Protein AF-A0A2E3QTE2-F1 (afdb_monomer_lite)

Radius of gyration: 12.99 Å; chains: 1; bounding box: 30×26×31 Å

Structure (mmCIF, N/CA/C/O backbone):
data_AF-A0A2E3QTE2-F1
#
_entry.id   AF-A0A2E3QTE2-F1
#
loop_
_atom_site.group_PDB
_atom_site.id
_atom_site.type_symbol
_atom_site.label_atom_id
_atom_site.label_alt_id
_atom_site.label_comp_id
_atom_site.label_asym_id
_atom_site.label_entity_id
_atom_site.label_seq_id
_atom_site.pdbx_PDB_ins_code
_atom_site.Cartn_x
_atom_site.Cartn_y
_atom_site.Cartn_z
_atom_site.occupancy
_atom_site.B_iso_or_equiv
_atom_site.auth_seq_id
_atom_site.auth_comp_id
_atom_site.auth_asym_id
_atom_site.auth_atom_id
_atom_site.pdbx_PDB_model_num
ATOM 1 N N . MET A 1 1 ? -18.563 -13.369 -15.578 1.00 33.16 1 MET A N 1
ATOM 2 C CA . MET A 1 1 ? -17.411 -12.775 -16.282 1.00 33.16 1 MET A CA 1
ATOM 3 C C . MET A 1 1 ? -17.203 -11.426 -15.621 1.00 33.16 1 MET A C 1
ATOM 5 O O . MET A 1 1 ? -18.048 -10.566 -15.805 1.00 33.16 1 MET A O 1
ATOM 9 N N . PHE A 1 2 ? -16.237 -11.312 -14.707 1.00 25.88 2 PHE A N 1
ATOM 10 C CA . PHE A 1 2 ? -15.965 -10.041 -14.032 1.00 25.88 2 PHE A CA 1
ATOM 11 C C . PHE A 1 2 ? -14.922 -9.296 -14.861 1.00 25.88 2 PHE A C 1
ATOM 13 O O . PHE A 1 2 ? -13.769 -9.714 -14.934 1.00 25.88 2 PHE A O 1
ATOM 20 N N . ASP A 1 3 ? -15.392 -8.260 -15.549 1.00 31.06 3 ASP A N 1
ATOM 21 C CA . ASP A 1 3 ? -14.576 -7.255 -16.221 1.00 31.06 3 ASP A CA 1
ATOM 22 C C . ASP A 1 3 ? -13.869 -6.447 -15.121 1.00 31.06 3 ASP A C 1
ATOM 24 O O . ASP A 1 3 ? -14.491 -5.640 -14.432 1.00 31.06 3 ASP A O 1
ATOM 28 N N . LEU A 1 4 ? -12.583 -6.721 -14.893 1.00 36.16 4 LEU A N 1
ATOM 29 C CA . LEU A 1 4 ? -11.707 -5.877 -14.077 1.00 36.16 4 LEU A CA 1
ATOM 30 C C . LEU A 1 4 ? -11.262 -4.700 -14.951 1.00 36.16 4 LEU A C 1
ATOM 32 O O . LEU A 1 4 ? -10.126 -4.639 -15.419 1.00 36.16 4 LEU A O 1
ATOM 36 N N . GLN A 1 5 ? -12.204 -3.808 -15.246 1.00 35.66 5 GLN A N 1
ATOM 37 C CA . GLN A 1 5 ? -11.897 -2.517 -15.841 1.00 35.66 5 GLN A CA 1
ATOM 38 C C . GLN A 1 5 ? -11.416 -1.557 -14.761 1.00 35.66 5 GLN A C 1
ATOM 40 O O . GLN A 1 5 ? -12.066 -1.387 -13.737 1.00 35.66 5 GLN A O 1
ATOM 45 N N . ALA A 1 6 ? -10.326 -0.880 -15.109 1.00 34.28 6 ALA A N 1
ATOM 46 C CA . ALA A 1 6 ? -9.801 0.337 -14.513 1.00 34.28 6 ALA A CA 1
ATOM 47 C C . ALA A 1 6 ? -9.044 0.201 -13.182 1.00 34.28 6 ALA A C 1
ATOM 49 O O . ALA A 1 6 ? -9.498 -0.344 -12.183 1.00 34.28 6 ALA A O 1
ATOM 50 N N . SER A 1 7 ? -7.837 0.762 -13.229 1.00 43.16 7 SER A N 1
ATOM 51 C CA . SER A 1 7 ? -6.913 1.051 -12.143 1.00 43.16 7 SER A CA 1
ATOM 52 C C . SER A 1 7 ? -7.510 2.019 -11.121 1.00 43.16 7 SER A C 1
ATOM 54 O O . SER A 1 7 ? -7.069 3.164 -11.018 1.00 43.16 7 SER A O 1
ATOM 56 N N . ASP A 1 8 ? -8.495 1.582 -10.350 1.00 45.91 8 ASP A N 1
ATOM 57 C CA . ASP A 1 8 ? -8.876 2.326 -9.163 1.00 45.91 8 ASP A CA 1
ATOM 58 C C . ASP A 1 8 ? -7.879 2.025 -8.046 1.00 45.91 8 ASP A C 1
ATOM 60 O O . ASP A 1 8 ? -7.576 0.878 -7.711 1.00 45.91 8 ASP A O 1
ATOM 64 N N . SER A 1 9 ? -7.316 3.103 -7.504 1.00 57.97 9 SER A N 1
ATOM 65 C CA . SER A 1 9 ? -6.623 3.112 -6.219 1.00 57.97 9 SER A CA 1
ATOM 66 C C . SER A 1 9 ? -7.373 2.206 -5.247 1.00 57.97 9 SER A C 1
ATOM 68 O O . SER A 1 9 ? -8.592 2.333 -5.144 1.00 57.97 9 SER A O 1
ATOM 70 N N . VAL A 1 10 ? -6.685 1.308 -4.535 1.00 68.94 10 VAL A N 1
ATOM 71 C CA . VAL A 1 10 ? -7.370 0.501 -3.518 1.00 68.94 10 VAL A CA 1
ATOM 72 C C . VAL A 1 10 ? -7.970 1.451 -2.486 1.00 68.94 10 VAL A C 1
ATOM 74 O O . VAL A 1 10 ? -7.245 2.067 -1.705 1.00 68.94 10 VAL A O 1
ATOM 77 N N . ASP A 1 11 ? -9.294 1.590 -2.528 1.00 73.56 11 ASP A N 1
ATOM 78 C CA . ASP A 1 11 ? -10.056 2.430 -1.614 1.00 73.56 11 ASP A CA 1
ATOM 79 C C . ASP A 1 11 ? -10.105 1.729 -0.262 1.00 73.56 11 ASP A C 1
ATOM 81 O O . ASP A 1 11 ? -10.915 0.827 -0.048 1.00 73.56 11 ASP A O 1
ATOM 85 N N . LEU A 1 12 ? -9.146 2.055 0.605 1.00 77.19 12 LEU A N 1
ATOM 86 C CA . LEU A 1 12 ? -9.074 1.529 1.962 1.00 77.19 12 LEU A CA 1
ATOM 87 C C . LEU A 1 12 ? -10.193 2.145 2.801 1.00 77.19 12 LEU A C 1
ATOM 89 O O . LEU A 1 12 ? -10.226 3.353 3.038 1.00 77.19 12 LEU A O 1
ATOM 93 N N . GLN A 1 13 ? -11.077 1.293 3.297 1.00 80.81 13 GLN A N 1
ATOM 94 C CA . GLN A 1 13 ? -12.196 1.658 4.142 1.00 80.81 13 GLN A CA 1
ATOM 95 C C . GLN A 1 13 ? -11.844 1.447 5.619 1.00 80.81 13 GLN A C 1
ATOM 97 O O . GLN A 1 13 ? -11.091 0.532 5.973 1.00 80.81 13 GLN A O 1
ATOM 102 N N . PRO A 1 14 ? -12.395 2.267 6.529 1.00 80.56 14 PRO A N 1
ATOM 103 C CA . PRO A 1 14 ? -12.272 2.014 7.957 1.00 80.56 14 PRO A CA 1
ATOM 104 C C . PRO A 1 14 ? -12.780 0.611 8.312 1.00 80.56 14 PRO A C 1
ATOM 106 O O . PRO A 1 14 ? -13.923 0.270 8.025 1.00 80.56 14 PRO A O 1
ATOM 109 N N . GLY A 1 15 ? -11.933 -0.183 8.968 1.00 83.69 15 GLY A N 1
ATOM 110 C CA . GLY A 1 15 ? -12.236 -1.574 9.322 1.00 83.69 15 GLY A CA 1
ATOM 111 C C . GLY A 1 15 ? -11.595 -2.615 8.403 1.00 83.69 15 GLY A C 1
ATOM 112 O O . GLY A 1 15 ? -11.546 -3.780 8.793 1.00 83.69 15 GLY A O 1
ATOM 113 N N . ASP A 1 16 ? -11.037 -2.210 7.258 1.00 86.38 16 ASP A N 1
ATOM 114 C CA . ASP A 1 16 ? -10.245 -3.109 6.422 1.00 86.38 16 ASP A CA 1
ATOM 115 C C . ASP A 1 16 ? -9.043 -3.674 7.180 1.00 86.38 16 ASP A C 1
ATOM 117 O O . ASP A 1 16 ? -8.319 -2.984 7.908 1.00 86.38 16 ASP A O 1
ATOM 121 N N . ARG A 1 17 ? -8.788 -4.953 6.938 1.00 87.50 17 ARG A N 1
ATOM 122 C CA . ARG A 1 17 ? -7.607 -5.667 7.387 1.00 87.50 17 ARG A CA 1
ATOM 123 C C . ARG A 1 17 ? -6.533 -5.558 6.320 1.00 87.50 17 ARG A C 1
ATOM 125 O O . ARG A 1 17 ? -6.752 -5.878 5.154 1.00 87.50 17 ARG A O 1
ATOM 132 N N . ILE A 1 18 ? -5.343 -5.160 6.749 1.00 86.62 18 ILE A N 1
ATOM 133 C CA . ILE A 1 18 ? -4.162 -5.125 5.893 1.00 86.62 18 ILE A CA 1
ATOM 134 C C . ILE A 1 18 ? -3.280 -6.312 6.256 1.00 86.62 18 ILE A C 1
ATOM 136 O O . ILE A 1 18 ? -2.795 -6.405 7.385 1.00 86.62 18 ILE A O 1
ATOM 140 N N . ASP A 1 19 ? -3.066 -7.206 5.296 1.00 89.12 19 ASP A N 1
ATOM 141 C CA . ASP A 1 19 ? -2.144 -8.327 5.442 1.00 89.12 19 ASP A CA 1
ATOM 142 C C . ASP A 1 19 ? -0.837 -8.048 4.697 1.00 89.12 19 ASP A C 1
ATOM 144 O O . ASP A 1 19 ? -0.791 -7.881 3.473 1.00 89.12 19 ASP A O 1
ATOM 148 N N . VAL A 1 20 ? 0.243 -7.973 5.470 1.00 87.38 20 VAL A N 1
ATOM 149 C CA . VAL A 1 20 ? 1.577 -7.626 4.990 1.00 87.38 20 VAL A CA 1
ATOM 150 C C . VAL A 1 20 ? 2.289 -8.909 4.578 1.00 87.38 20 VAL A C 1
ATOM 152 O O . VAL A 1 20 ? 2.764 -9.680 5.410 1.00 87.38 20 VAL A O 1
ATOM 155 N N . ARG A 1 21 ? 2.375 -9.142 3.266 1.00 85.50 21 ARG A N 1
ATOM 156 C CA . ARG A 1 21 ? 2.892 -10.404 2.707 1.00 85.50 21 ARG A CA 1
ATOM 157 C C . ARG A 1 21 ? 4.418 -10.478 2.650 1.00 85.50 21 ARG A C 1
ATOM 159 O O . ARG A 1 21 ? 4.970 -11.555 2.441 1.00 85.50 21 ARG A O 1
ATOM 166 N N . THR A 1 22 ? 5.106 -9.351 2.811 1.00 82.19 22 THR A N 1
ATOM 167 C CA . THR A 1 22 ? 6.570 -9.246 2.720 1.00 82.19 22 THR A CA 1
ATOM 168 C C . THR A 1 22 ? 7.110 -8.290 3.774 1.00 82.19 22 THR A C 1
ATOM 170 O O . THR A 1 22 ? 6.381 -7.431 4.257 1.00 82.19 22 THR A O 1
ATOM 173 N N . ALA A 1 23 ? 8.398 -8.384 4.109 1.00 84.25 23 ALA A N 1
ATOM 174 C CA . ALA A 1 23 ? 9.047 -7.349 4.911 1.00 84.25 23 ALA A CA 1
ATOM 175 C C . ALA A 1 23 ? 9.054 -6.020 4.145 1.00 84.25 23 ALA A C 1
ATOM 177 O O . ALA A 1 23 ? 9.300 -6.006 2.939 1.00 84.25 23 ALA A O 1
ATOM 178 N N . ILE A 1 24 ? 8.762 -4.927 4.846 1.00 85.44 24 ILE A N 1
ATOM 179 C CA . ILE A 1 24 ? 8.516 -3.623 4.238 1.00 85.44 24 ILE A CA 1
ATOM 180 C C . ILE A 1 24 ? 9.231 -2.529 5.014 1.00 85.44 24 ILE A C 1
ATOM 182 O O . ILE A 1 24 ? 9.238 -2.520 6.247 1.00 85.44 24 ILE A O 1
ATOM 186 N N . ARG A 1 25 ? 9.839 -1.604 4.275 1.00 89.31 25 ARG A N 1
ATOM 187 C CA . ARG A 1 25 ? 10.655 -0.510 4.792 1.00 89.31 25 ARG A CA 1
ATOM 188 C C . ARG A 1 25 ? 10.262 0.815 4.153 1.00 89.31 25 ARG A C 1
ATOM 190 O O . ARG A 1 25 ? 9.680 0.880 3.075 1.00 89.31 25 ARG A O 1
ATOM 197 N N . VAL A 1 26 ? 10.621 1.903 4.831 1.00 88.38 26 VAL A N 1
ATOM 198 C CA . VAL A 1 26 ? 10.525 3.247 4.251 1.00 88.38 26 VAL A CA 1
ATOM 199 C C . VAL A 1 26 ? 11.395 3.312 2.994 1.00 88.38 26 VAL A C 1
ATOM 201 O O . VAL A 1 26 ? 12.551 2.896 3.022 1.00 88.38 26 VAL A O 1
ATOM 204 N N . GLY A 1 27 ? 10.831 3.842 1.910 1.00 88.19 27 GLY A N 1
ATOM 205 C CA . GLY A 1 27 ? 11.439 3.884 0.582 1.00 88.19 27 GLY A CA 1
ATOM 206 C C . GLY A 1 27 ? 11.061 2.708 -0.320 1.00 88.19 27 GLY A C 1
ATOM 207 O O . GLY A 1 27 ? 11.271 2.802 -1.531 1.00 88.19 27 GLY A O 1
ATOM 208 N N . ASP A 1 28 ? 10.468 1.639 0.222 1.00 91.12 28 ASP A N 1
ATOM 209 C CA . ASP A 1 28 ? 9.977 0.542 -0.607 1.00 91.12 28 ASP A CA 1
ATOM 210 C C . ASP A 1 28 ? 8.788 1.002 -1.451 1.00 91.12 28 ASP A C 1
ATOM 212 O O . ASP A 1 28 ? 7.958 1.812 -1.027 1.00 91.12 28 ASP A O 1
ATOM 216 N N . VAL A 1 29 ? 8.713 0.456 -2.663 1.00 91.94 29 VAL A N 1
ATOM 217 C CA . VAL A 1 29 ? 7.537 0.573 -3.522 1.00 91.94 29 VAL A CA 1
ATOM 218 C C . VAL A 1 29 ? 6.675 -0.649 -3.274 1.00 91.94 29 VAL A C 1
ATOM 220 O O . VAL A 1 29 ? 7.181 -1.769 -3.300 1.00 91.94 29 VAL A O 1
ATOM 223 N N . VAL A 1 30 ? 5.391 -0.440 -3.026 1.00 90.88 30 VAL A N 1
ATOM 224 C CA . VAL A 1 30 ? 4.424 -1.477 -2.694 1.00 90.88 30 VAL A CA 1
ATOM 225 C C . VAL A 1 30 ? 3.222 -1.434 -3.624 1.00 90.88 30 VAL A C 1
ATOM 227 O O . VAL A 1 30 ? 2.916 -0.407 -4.224 1.00 90.88 30 VAL A O 1
ATOM 230 N N . SER A 1 31 ? 2.544 -2.568 -3.716 1.00 90.31 31 SER A N 1
ATOM 231 C CA . SER A 1 31 ? 1.221 -2.715 -4.317 1.00 90.31 31 SER A CA 1
ATOM 232 C C . SER A 1 31 ? 0.201 -2.967 -3.212 1.00 90.31 31 SER A C 1
ATOM 234 O O . SER A 1 31 ? 0.533 -3.534 -2.161 1.00 90.31 31 SER A O 1
ATOM 236 N N . LEU A 1 32 ? -1.024 -2.516 -3.462 1.00 87.88 32 LEU A N 1
ATOM 237 C CA . LEU A 1 32 ? -2.200 -2.835 -2.669 1.00 87.88 32 LEU A CA 1
ATOM 238 C C . LEU A 1 32 ? -3.154 -3.608 -3.569 1.00 87.88 32 LEU A C 1
ATOM 240 O O . LEU A 1 32 ? -3.484 -3.123 -4.646 1.00 87.88 32 LEU A O 1
ATOM 244 N N . ASP A 1 33 ? -3.615 -4.765 -3.104 1.00 86.19 33 ASP A N 1
ATOM 245 C CA . ASP A 1 33 ? -4.595 -5.583 -3.818 1.00 86.19 33 ASP A CA 1
ATOM 246 C C . ASP A 1 33 ? -5.722 -5.967 -2.861 1.00 86.19 33 ASP A C 1
ATOM 248 O O . ASP A 1 33 ? -5.480 -6.638 -1.852 1.00 86.19 33 ASP A O 1
ATOM 252 N N . ARG A 1 34 ? -6.960 -5.564 -3.161 1.00 85.88 34 ARG A N 1
ATOM 253 C CA . ARG A 1 34 ? -8.133 -6.032 -2.412 1.00 85.88 34 ARG A CA 1
ATOM 254 C C . ARG A 1 34 ? -8.471 -7.453 -2.853 1.00 85.88 34 ARG A C 1
ATOM 256 O O . ARG A 1 34 ? -8.759 -7.685 -4.024 1.00 85.88 34 ARG A O 1
ATOM 263 N N . ILE A 1 35 ? -8.421 -8.394 -1.915 1.00 84.75 35 ILE A N 1
ATOM 264 C CA . ILE A 1 35 ? -8.651 -9.823 -2.176 1.00 84.75 35 ILE A CA 1
ATOM 265 C C . ILE A 1 35 ? -10.027 -10.258 -1.679 1.00 84.75 35 ILE A C 1
ATOM 267 O O . ILE A 1 35 ? -10.689 -11.067 -2.323 1.00 84.75 35 ILE A O 1
ATOM 271 N N . GLU A 1 36 ? -10.472 -9.687 -0.562 1.00 86.19 36 GLU A N 1
ATOM 272 C CA . GLU A 1 36 ? -11.809 -9.894 -0.004 1.00 86.19 36 GLU A CA 1
ATOM 273 C C . GLU A 1 36 ? -12.448 -8.535 0.288 1.00 86.19 36 GLU A C 1
ATOM 275 O O . GLU A 1 36 ? -11.796 -7.493 0.193 1.00 86.19 36 GLU A O 1
ATOM 280 N N . SER A 1 37 ? -13.732 -8.526 0.647 1.00 84.94 37 SER A N 1
ATOM 281 C CA . SER A 1 37 ? -14.456 -7.287 0.953 1.00 84.94 37 SER A CA 1
ATOM 282 C C . SER A 1 37 ? -13.771 -6.441 2.026 1.00 84.94 37 SER A C 1
ATOM 284 O O . SER A 1 37 ? -13.827 -5.224 1.930 1.00 84.94 37 SER A O 1
ATOM 286 N N . ASP A 1 38 ? -13.094 -7.073 2.983 1.00 86.69 38 ASP A N 1
ATOM 287 C CA . ASP A 1 38 ? -12.422 -6.457 4.129 1.00 86.69 38 ASP A CA 1
ATOM 288 C C . ASP A 1 38 ? -10.918 -6.781 4.199 1.00 86.69 38 ASP A C 1
ATOM 290 O O . ASP A 1 38 ? -10.280 -6.467 5.200 1.00 86.69 38 ASP A O 1
ATOM 294 N N . LEU A 1 39 ? -10.330 -7.424 3.179 1.00 86.94 39 LEU A N 1
ATOM 295 C CA . LEU A 1 39 ? -8.921 -7.837 3.191 1.00 86.94 39 LEU A CA 1
ATOM 296 C C . LEU A 1 39 ? -8.141 -7.244 2.021 1.00 86.94 39 LEU A C 1
ATOM 298 O O . LEU A 1 39 ? -8.406 -7.541 0.852 1.00 86.94 39 LEU A O 1
ATOM 302 N N . VAL A 1 40 ? -7.099 -6.489 2.360 1.00 88.88 40 VAL A N 1
ATOM 303 C CA . VAL A 1 40 ? -6.147 -5.917 1.410 1.00 88.88 40 VAL A CA 1
ATOM 304 C C . VAL A 1 40 ? -4.759 -6.486 1.656 1.00 88.88 40 VAL A C 1
ATOM 306 O O . VAL A 1 40 ? -4.222 -6.435 2.763 1.00 88.88 40 VAL A O 1
ATOM 309 N N . HIS A 1 41 ? -4.152 -7.023 0.605 1.00 89.88 41 HIS A N 1
ATOM 310 C CA . HIS A 1 41 ? -2.758 -7.428 0.628 1.00 89.88 41 HIS A CA 1
ATOM 311 C C . HIS A 1 41 ? -1.855 -6.243 0.345 1.00 89.88 41 HIS A C 1
ATOM 313 O O . HIS A 1 41 ? -2.073 -5.493 -0.603 1.00 89.88 41 HIS A O 1
ATOM 319 N N . LEU A 1 42 ? -0.794 -6.142 1.136 1.00 88.50 42 LEU A N 1
ATOM 320 C CA . LEU A 1 42 ? 0.251 -5.151 0.961 1.00 88.50 42 LEU A CA 1
ATOM 321 C C . LEU A 1 42 ? 1.576 -5.878 0.714 1.00 88.50 42 LEU A C 1
ATOM 323 O O . LEU A 1 42 ? 2.013 -6.709 1.520 1.00 88.50 42 LEU A O 1
ATOM 327 N N . ARG A 1 43 ? 2.199 -5.606 -0.439 1.00 90.75 43 ARG A N 1
ATOM 328 C CA . ARG A 1 43 ? 3.390 -6.329 -0.913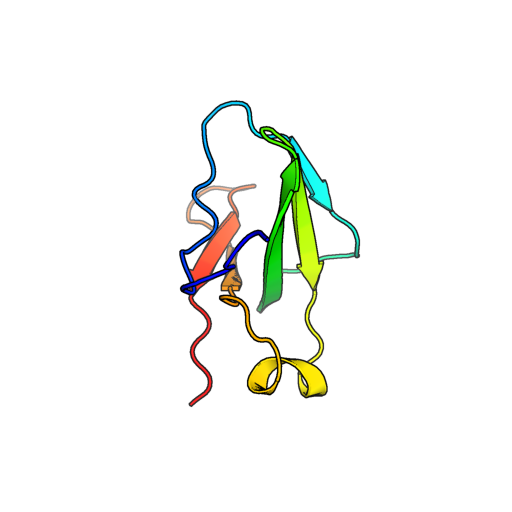 1.00 90.75 43 ARG A CA 1
ATOM 329 C C . ARG A 1 43 ? 4.431 -5.391 -1.500 1.00 90.75 43 ARG A C 1
ATOM 331 O O . ARG A 1 43 ? 4.095 -4.543 -2.320 1.00 90.75 43 ARG A O 1
ATOM 338 N N . ALA A 1 44 ? 5.697 -5.603 -1.151 1.00 91.44 44 ALA A N 1
ATOM 339 C CA . ALA A 1 44 ? 6.823 -4.934 -1.793 1.00 91.44 44 ALA A CA 1
ATOM 340 C C . ALA A 1 44 ? 6.976 -5.374 -3.257 1.00 91.44 44 ALA A C 1
ATOM 342 O O . ALA A 1 44 ? 6.952 -6.566 -3.566 1.00 91.44 44 ALA A O 1
ATOM 343 N N . VAL A 1 45 ? 7.152 -4.399 -4.149 1.00 89.75 45 VAL A N 1
ATOM 344 C CA . VAL A 1 45 ? 7.344 -4.596 -5.587 1.00 89.75 45 VAL A CA 1
ATOM 345 C C . VAL A 1 45 ? 8.810 -4.325 -5.953 1.00 89.75 45 VAL A C 1
ATOM 347 O O . VAL A 1 45 ? 9.289 -3.183 -5.830 1.00 89.75 45 VAL A O 1
ATOM 350 N N . PRO A 1 46 ? 9.538 -5.355 -6.421 1.00 89.25 46 PRO A N 1
ATOM 351 C CA . PRO A 1 46 ? 10.911 -5.216 -6.891 1.00 89.25 46 PRO A CA 1
ATOM 352 C C . PRO A 1 46 ? 11.007 -4.225 -8.060 1.00 89.25 46 PRO A C 1
ATOM 354 O O . PRO A 1 46 ? 10.076 -4.176 -8.867 1.00 89.25 46 PRO A O 1
ATOM 357 N N . PRO A 1 47 ? 12.103 -3.452 -8.189 1.00 88.88 47 PRO A N 1
ATOM 358 C CA . PRO A 1 47 ? 12.307 -2.491 -9.279 1.00 88.88 47 PRO A CA 1
ATOM 359 C C . PRO A 1 47 ? 11.978 -3.030 -10.674 1.00 88.88 47 PRO A C 1
ATOM 361 O O . PRO A 1 47 ? 11.291 -2.362 -11.442 1.00 88.88 47 PRO A O 1
ATOM 364 N N . GLU A 1 48 ? 12.401 -4.257 -10.962 1.00 88.62 48 GLU A N 1
ATOM 365 C CA . GLU A 1 48 ? 12.215 -4.954 -12.233 1.00 88.62 48 GLU A CA 1
ATOM 366 C C . GLU A 1 48 ? 10.745 -5.236 -12.587 1.00 88.62 48 GLU A C 1
ATOM 368 O O . GLU A 1 48 ? 10.425 -5.416 -13.757 1.00 88.62 48 GLU A O 1
ATOM 373 N N . GLN A 1 49 ? 9.842 -5.242 -11.601 1.00 85.69 49 GLN A N 1
ATOM 374 C CA . GLN A 1 49 ? 8.414 -5.516 -11.793 1.00 85.69 49 GLN A CA 1
ATOM 375 C C . GLN A 1 49 ? 7.553 -4.248 -11.808 1.00 85.69 49 GLN A C 1
ATOM 377 O O . GLN A 1 49 ? 6.375 -4.316 -12.159 1.00 85.69 49 GLN A O 1
ATOM 382 N N . ARG A 1 50 ? 8.110 -3.085 -11.441 1.00 86.88 50 ARG A N 1
ATOM 383 C CA . ARG A 1 50 ? 7.331 -1.848 -11.251 1.00 86.88 50 ARG A CA 1
ATOM 384 C C . ARG A 1 50 ? 6.685 -1.353 -12.540 1.00 86.88 50 ARG A C 1
ATOM 386 O O . ARG A 1 50 ? 5.539 -0.931 -12.515 1.00 86.88 50 ARG A O 1
ATOM 393 N N . SER A 1 51 ? 7.393 -1.441 -13.664 1.00 80.94 51 SER A N 1
ATOM 394 C CA . SER A 1 51 ? 6.887 -0.991 -14.970 1.00 80.94 51 SER A CA 1
ATOM 395 C C . SER A 1 51 ? 5.853 -1.938 -15.582 1.00 80.94 51 SER A C 1
ATOM 397 O O . SER A 1 51 ? 5.121 -1.550 -16.485 1.00 80.94 51 SER A O 1
ATOM 399 N N . THR A 1 52 ? 5.809 -3.185 -15.114 1.00 79.25 52 THR A N 1
ATOM 400 C CA . THR A 1 52 ? 4.912 -4.237 -15.617 1.00 79.25 52 THR A CA 1
ATOM 401 C C . THR A 1 52 ? 3.741 -4.512 -14.678 1.00 79.25 52 THR A C 1
ATOM 403 O O . THR A 1 52 ? 2.889 -5.343 -14.982 1.00 79.25 52 THR A O 1
ATOM 406 N N . CYS A 1 53 ? 3.711 -3.859 -13.515 1.00 73.25 53 CYS A N 1
ATOM 407 C CA . CYS A 1 53 ? 2.636 -4.006 -12.549 1.00 73.25 53 CYS A CA 1
ATOM 408 C C . CYS A 1 53 ? 1.399 -3.283 -13.094 1.00 73.25 53 CYS A C 1
ATOM 410 O O . CYS A 1 53 ? 1.404 -2.066 -13.232 1.00 73.25 53 CYS A O 1
ATOM 412 N N . GLY A 1 54 ? 0.343 -4.032 -13.419 1.00 73.94 54 GLY A N 1
ATOM 413 C CA . GLY A 1 54 ? -0.924 -3.478 -13.919 1.00 73.94 54 GLY A CA 1
ATOM 414 C C . GLY A 1 54 ? -1.789 -2.802 -12.847 1.00 73.94 54 GLY A C 1
ATOM 415 O O . GLY A 1 54 ? -2.944 -2.485 -13.113 1.00 73.94 54 GLY A O 1
ATOM 416 N N . VAL A 1 55 ? -1.250 -2.621 -11.640 1.00 78.62 55 VAL A N 1
ATOM 417 C CA . VAL A 1 55 ? -1.924 -2.028 -10.480 1.00 78.62 55 VAL A CA 1
ATOM 418 C C . VAL A 1 55 ? -1.200 -0.764 -10.039 1.00 78.62 55 VAL A C 1
ATOM 420 O O . VAL A 1 55 ? -0.005 -0.593 -10.292 1.00 78.62 55 VAL A O 1
ATOM 423 N N . SER A 1 56 ? -1.921 0.114 -9.344 1.00 84.19 56 SER A N 1
ATOM 424 C CA . SER A 1 56 ? -1.338 1.312 -8.748 1.00 84.19 56 SER A CA 1
ATOM 425 C C . SER A 1 56 ? -0.259 0.938 -7.735 1.00 84.19 56 SER A C 1
ATOM 427 O O . SER A 1 56 ? -0.460 0.109 -6.844 1.00 84.19 56 SER A O 1
ATOM 429 N N . LEU A 1 57 ? 0.902 1.569 -7.876 1.00 88.94 57 LEU A N 1
ATOM 430 C CA . LEU A 1 57 ? 2.034 1.398 -6.978 1.00 88.94 57 LEU A CA 1
ATOM 431 C C . LEU A 1 57 ? 2.140 2.591 -6.038 1.00 88.94 57 LEU A C 1
ATOM 433 O O . LEU A 1 57 ? 1.787 3.714 -6.395 1.00 88.94 57 LEU A O 1
ATOM 437 N N . TYR A 1 58 ? 2.689 2.359 -4.852 1.00 89.25 58 TYR A N 1
ATOM 438 C CA . TYR A 1 58 ? 2.858 3.383 -3.829 1.00 89.25 58 TYR A CA 1
ATOM 439 C C . TYR A 1 58 ? 4.257 3.310 -3.231 1.00 89.25 58 TYR A C 1
ATOM 441 O O . TYR A 1 58 ? 4.755 2.228 -2.953 1.00 89.25 58 TYR A O 1
ATOM 449 N N . VAL A 1 59 ? 4.901 4.448 -2.997 1.00 91.56 59 VAL A N 1
ATOM 450 C CA . VAL A 1 59 ? 6.128 4.529 -2.207 1.00 91.56 5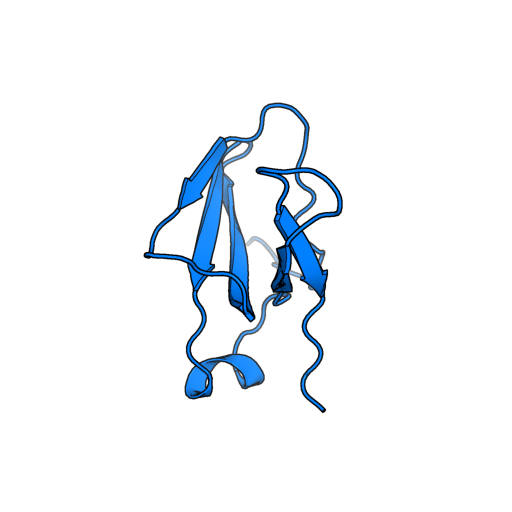9 VAL A CA 1
ATOM 451 C C . VAL A 1 59 ? 5.787 4.755 -0.740 1.00 91.56 59 VAL A C 1
ATOM 453 O O . VAL A 1 59 ? 4.962 5.604 -0.393 1.00 91.56 59 VAL A O 1
ATOM 456 N N . ILE A 1 60 ? 6.454 4.002 0.126 1.00 89.62 60 ILE A N 1
ATOM 457 C CA . ILE A 1 60 ? 6.318 4.124 1.571 1.00 89.62 60 ILE A CA 1
ATOM 458 C C . ILE A 1 60 ? 7.171 5.276 2.060 1.00 89.62 60 ILE A C 1
ATOM 460 O O . ILE A 1 60 ? 8.397 5.266 1.946 1.00 89.62 60 ILE A O 1
ATOM 464 N N . GLN A 1 61 ? 6.517 6.257 2.663 1.00 87.31 61 GLN A N 1
ATOM 465 C CA . GLN A 1 61 ? 7.156 7.409 3.274 1.00 87.31 61 GLN A CA 1
ATOM 466 C C . GLN A 1 61 ? 6.866 7.428 4.769 1.00 87.31 61 GLN A C 1
ATOM 468 O O . GLN A 1 61 ? 5.830 6.960 5.241 1.00 87.31 61 GLN A O 1
ATOM 473 N N . ARG A 1 62 ? 7.807 7.974 5.535 1.00 86.94 62 ARG A N 1
ATOM 474 C CA . ARG A 1 62 ? 7.565 8.253 6.947 1.00 86.94 62 ARG A CA 1
ATOM 475 C C . ARG A 1 62 ? 6.588 9.425 7.043 1.00 86.94 62 ARG A C 1
ATOM 477 O O . ARG A 1 62 ? 6.786 10.430 6.366 1.00 86.94 62 ARG A O 1
ATOM 484 N N . GLY A 1 63 ? 5.550 9.272 7.858 1.00 83.50 63 GLY A N 1
ATOM 485 C CA . GLY A 1 63 ? 4.617 10.351 8.158 1.00 83.50 63 GLY A CA 1
ATOM 486 C C . GLY A 1 63 ? 5.225 11.408 9.077 1.00 83.50 63 GLY A C 1
ATOM 487 O O . GLY A 1 63 ? 6.354 11.273 9.557 1.00 83.50 63 GLY A O 1
ATOM 488 N N . GLU A 1 64 ? 4.457 12.462 9.332 1.00 82.44 64 GLU A N 1
ATOM 489 C CA . GLU A 1 64 ? 4.863 13.568 10.204 1.00 82.44 64 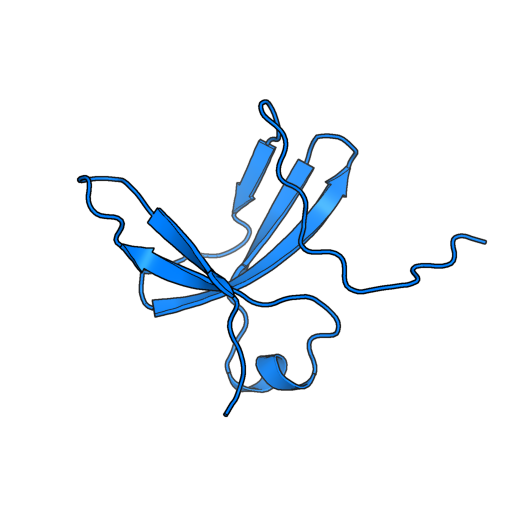GLU A CA 1
ATOM 490 C C . GLU A 1 64 ? 4.932 13.134 11.675 1.00 82.44 64 GLU A C 1
ATOM 492 O O . GLU A 1 64 ? 5.752 13.635 12.445 1.00 82.44 64 GLU A O 1
ATOM 497 N N . GLN A 1 65 ? 4.105 12.162 12.065 1.00 86.81 65 GLN A N 1
ATOM 498 C CA . GLN A 1 65 ? 4.051 11.644 13.428 1.00 86.81 65 GLN A CA 1
ATOM 499 C C . GLN A 1 65 ? 4.899 10.369 13.602 1.00 86.81 65 GLN A C 1
ATOM 501 O O . GLN A 1 65 ? 4.988 9.537 12.692 1.00 86.81 65 GLN A O 1
ATOM 506 N N . PRO A 1 66 ? 5.514 10.145 14.781 1.00 83.94 66 PRO A N 1
ATOM 507 C CA . PRO A 1 66 ? 6.176 8.880 15.086 1.00 83.94 66 PRO A CA 1
ATOM 508 C C . PRO A 1 66 ? 5.218 7.691 14.935 1.00 83.94 66 PRO A C 1
ATOM 510 O O . PRO A 1 66 ? 4.126 7.695 15.490 1.00 83.94 66 PRO A O 1
ATOM 513 N N . GLY A 1 67 ? 5.634 6.669 14.183 1.00 78.38 67 GLY A N 1
ATOM 514 C CA . GLY A 1 67 ? 4.810 5.488 13.898 1.00 78.38 67 GLY A CA 1
ATOM 515 C C . GLY A 1 67 ? 3.825 5.659 12.736 1.00 78.38 67 GLY A C 1
ATOM 516 O O . GLY A 1 67 ? 3.242 4.671 12.300 1.00 78.38 67 GLY A O 1
ATOM 517 N N . GLN A 1 68 ? 3.678 6.868 12.186 1.00 82.12 68 GLN A N 1
ATOM 518 C CA . GLN A 1 68 ? 2.869 7.104 10.995 1.00 82.12 68 GLN A CA 1
ATOM 519 C C . GLN A 1 68 ? 3.652 6.744 9.728 1.00 82.12 68 GLN A C 1
ATOM 521 O O . GLN A 1 68 ? 4.824 7.100 9.564 1.00 82.12 68 GLN A O 1
ATOM 526 N N . VAL A 1 69 ? 2.971 6.079 8.801 1.00 82.00 69 VAL A N 1
ATOM 527 C CA . VAL A 1 69 ? 3.458 5.775 7.455 1.00 82.00 69 VAL A CA 1
ATOM 528 C C . VAL A 1 69 ? 2.468 6.350 6.451 1.00 82.00 69 VAL A C 1
ATOM 530 O O . VAL A 1 69 ? 1.260 6.267 6.655 1.00 82.00 69 VAL A O 1
ATOM 533 N N . VAL A 1 70 ? 2.985 6.939 5.378 1.00 85.31 70 VAL A N 1
ATOM 534 C CA . VAL A 1 70 ? 2.198 7.505 4.281 1.00 85.31 70 VAL A CA 1
ATOM 535 C C . VAL A 1 70 ? 2.528 6.738 3.007 1.00 85.31 70 VAL A C 1
ATOM 537 O O . VAL A 1 70 ? 3.696 6.572 2.660 1.00 85.31 70 VAL A O 1
ATOM 540 N N . LEU A 1 71 ? 1.492 6.274 2.313 1.00 86.19 71 LEU A N 1
ATOM 541 C CA . LEU A 1 71 ? 1.605 5.670 0.991 1.00 86.19 71 LEU A CA 1
ATOM 542 C C . LEU A 1 71 ? 1.369 6.760 -0.050 1.00 86.19 71 LEU A C 1
ATOM 544 O O . LEU A 1 71 ? 0.274 7.310 -0.135 1.00 86.19 71 LEU A O 1
ATOM 548 N N . LYS A 1 72 ? 2.400 7.094 -0.825 1.00 86.69 72 LYS A N 1
ATOM 549 C CA . LYS A 1 72 ? 2.297 8.082 -1.905 1.00 86.69 72 LYS A CA 1
ATOM 550 C C . LYS A 1 72 ? 2.322 7.373 -3.247 1.00 86.69 72 LYS A C 1
ATOM 552 O O . LYS A 1 72 ? 3.168 6.514 -3.442 1.00 86.69 72 LYS A O 1
ATOM 557 N N . GLU A 1 73 ? 1.436 7.738 -4.166 1.00 86.25 73 GLU A N 1
ATOM 558 C CA . GLU A 1 73 ? 1.403 7.159 -5.515 1.00 86.25 73 GLU A CA 1
ATOM 559 C C . GLU A 1 73 ? 2.802 7.205 -6.163 1.00 86.25 73 GLU A C 1
ATOM 561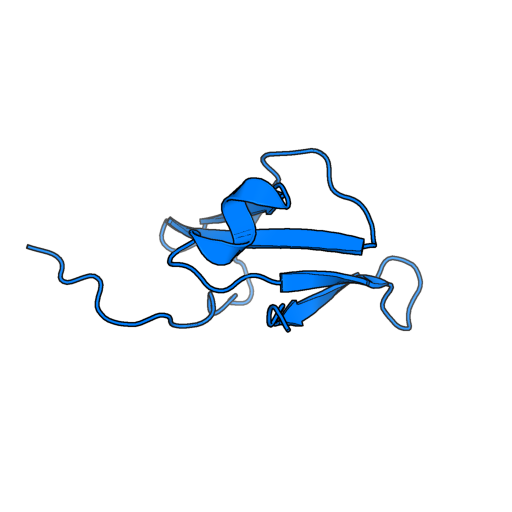 O O . GLU A 1 73 ? 3.454 8.254 -6.219 1.00 86.25 73 GLU A O 1
ATOM 566 N N . TYR A 1 74 ? 3.288 6.044 -6.599 1.00 84.62 74 TYR A N 1
ATOM 567 C CA . TYR A 1 74 ? 4.563 5.885 -7.282 1.00 84.62 74 TYR A CA 1
ATOM 568 C C . TYR A 1 74 ? 4.343 6.035 -8.784 1.00 84.62 74 TYR A C 1
ATOM 570 O O . TYR A 1 74 ? 3.711 5.193 -9.417 1.00 84.62 74 TYR A O 1
ATOM 578 N N . ARG A 1 75 ? 4.912 7.097 -9.357 1.00 78.69 75 ARG A N 1
ATOM 579 C CA . ARG A 1 75 ? 4.955 7.304 -10.805 1.00 78.69 75 ARG A CA 1
ATOM 580 C C . ARG A 1 75 ? 6.385 7.078 -11.288 1.00 78.69 75 ARG A C 1
ATOM 582 O O . ARG A 1 75 ? 7.268 7.821 -10.849 1.00 78.69 75 ARG A O 1
ATOM 589 N N . PRO A 1 76 ? 6.646 6.054 -12.120 1.00 69.25 76 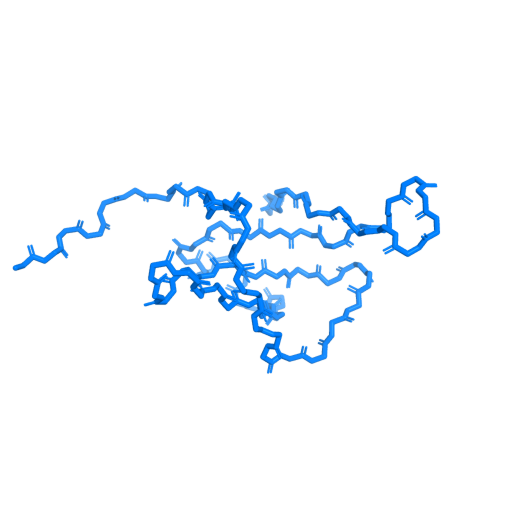PRO A N 1
ATOM 590 C CA . PRO A 1 76 ? 7.947 5.923 -12.760 1.00 69.25 76 PRO A CA 1
ATOM 591 C C . PRO A 1 76 ? 8.182 7.146 -13.662 1.00 69.25 76 PRO A C 1
ATOM 593 O O . PRO A 1 76 ? 7.248 7.621 -14.311 1.00 69.25 76 PRO A O 1
ATOM 596 N N . ALA A 1 77 ? 9.401 7.687 -13.611 1.00 60.44 77 ALA A N 1
ATOM 5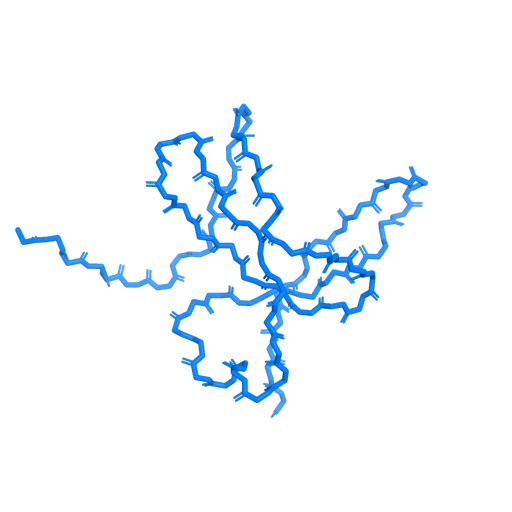97 C CA . ALA A 1 77 ? 9.833 8.840 -14.402 1.00 60.44 77 ALA A CA 1
ATOM 598 C C . ALA A 1 77 ? 10.087 8.473 -15.869 1.00 60.44 77 ALA A C 1
ATOM 600 O O . ALA A 1 77 ? 10.444 7.298 -16.121 1.00 60.44 77 ALA A O 1
#

pLDDT: mean 79.23, std 16.24, range [25.88, 91.94]

Secondary structure (DSSP, 8-state):
-----S-----PPTT-EEEE-S---TT-EEEEEEEETTEEEEEE--HHHHTT--S-EEEEEE-SSTT-EEEEE----

Foldseek 3Di:
DDPPDDQDDPPQDPQADEDEPDDDDQFFKWFWDDPDPRYIYIYTDDPVCPVVPPYWIWGWHADPDVPDIDTHTDDDD

Sequence (77 aa):
MFDLQASDSVDLQPGDRIDVRTAIRVGDVVSLDRIESDLVHLRAVPPEQRSTCGVSLYVIQRGEQPGQVVLKEYRPA